Protein AF-A0A9Q9B0G6-F1 (afdb_monomer_lite)

Radius of gyration: 19.11 Å; chains: 1; bounding box: 53×21×65 Å

Organism: NCBI:txid215465

Secondary structure (DSSP, 8-state):
----------------PPPB--SGGG--GGGGS-HHHHHHHHHHHHT--TTTTTSBGGG-HHHHHHHHHHS-HHHHHHHHHHHHTTSTTHHHHHHHHHHHHHT-

pLDDT: mean 82.01, std 17.64, range [36.94, 96.75]

Sequence (104 aa):
MRFAAAAFCVLLSATIGAAREVNEDDLPGDCRYDSECQNVVRKAKSCGDARSTGGDVFSDYYWIECTCGQTGQRELDDCVSCTQSYQNGGDILQLQRSCAQRKR

Structure (mmCIF, N/CA/C/O backbone):
data_AF-A0A9Q9B0G6-F1
#
_entry.id   AF-A0A9Q9B0G6-F1
#
loop_
_atom_site.group_PDB
_atom_site.id
_atom_site.type_symbol
_atom_site.label_atom_id
_atom_site.label_alt_id
_atom_site.label_comp_id
_atom_site.label_asym_id
_atom_site.label_entity_id
_atom_site.label_seq_id
_atom_site.pdbx_PDB_ins_code
_atom_site.Cartn_x
_atom_site.Cartn_y
_atom_site.Cartn_z
_atom_site.occupancy
_atom_site.B_iso_or_equiv
_atom_site.auth_seq_id
_atom_site.auth_comp_id
_atom_site.auth_asym_id
_atom_site.auth_atom_id
_atom_site.pdbx_PDB_model_num
ATOM 1 N N . MET A 1 1 ? 38.246 6.821 50.725 1.00 38.44 1 MET A N 1
ATOM 2 C CA . MET A 1 1 ? 37.741 5.739 49.854 1.00 38.44 1 MET A CA 1
ATOM 3 C C . MET A 1 1 ? 36.901 6.387 48.762 1.00 38.44 1 MET A C 1
ATOM 5 O O . MET A 1 1 ? 35.941 7.065 49.098 1.00 38.44 1 MET A O 1
ATOM 9 N N . ARG A 1 2 ? 37.323 6.319 47.493 1.00 36.94 2 ARG A N 1
ATOM 10 C CA . ARG A 1 2 ? 36.582 6.878 46.349 1.00 36.94 2 ARG A CA 1
ATOM 11 C C . ARG A 1 2 ? 35.858 5.721 45.664 1.00 36.94 2 ARG A C 1
ATOM 13 O O . ARG A 1 2 ? 36.523 4.820 45.166 1.00 36.94 2 ARG A O 1
ATOM 20 N N . PHE A 1 3 ? 34.530 5.727 45.688 1.00 46.28 3 PHE A N 1
ATOM 21 C CA . PHE A 1 3 ? 33.719 4.742 44.977 1.00 46.28 3 PHE A CA 1
ATOM 22 C C . PHE A 1 3 ? 33.565 5.197 43.526 1.00 46.28 3 PHE A C 1
ATOM 24 O O . PHE A 1 3 ? 32.936 6.216 43.251 1.00 46.28 3 PHE A O 1
ATOM 31 N N . ALA A 1 4 ? 34.192 4.464 42.610 1.00 51.44 4 ALA A N 1
ATOM 32 C CA . ALA A 1 4 ? 33.965 4.609 41.182 1.00 51.44 4 ALA A CA 1
ATOM 33 C C . ALA A 1 4 ? 32.632 3.930 40.842 1.00 51.44 4 ALA A C 1
ATOM 35 O O . ALA A 1 4 ? 32.533 2.705 40.845 1.00 51.44 4 ALA A O 1
ATOM 36 N N . ALA A 1 5 ? 31.595 4.728 40.594 1.00 51.44 5 ALA A N 1
ATOM 37 C CA . ALA A 1 5 ? 30.345 4.240 40.031 1.00 51.44 5 ALA A CA 1
ATOM 38 C C . ALA A 1 5 ? 30.544 4.046 38.520 1.00 51.44 5 ALA A C 1
ATOM 40 O O . ALA A 1 5 ? 30.656 5.016 37.771 1.00 51.44 5 ALA A O 1
ATOM 41 N N . ALA A 1 6 ? 30.639 2.793 38.078 1.00 53.41 6 ALA A N 1
ATOM 42 C CA . ALA A 1 6 ? 30.623 2.455 36.662 1.00 53.41 6 ALA A CA 1
ATOM 43 C C . ALA A 1 6 ? 29.188 2.610 36.137 1.00 53.41 6 ALA A C 1
ATOM 45 O O . ALA A 1 6 ? 28.289 1.862 36.521 1.00 53.41 6 ALA A O 1
ATOM 46 N N . ALA A 1 7 ? 28.972 3.608 35.281 1.00 51.59 7 ALA A N 1
ATOM 47 C CA . ALA A 1 7 ? 27.722 3.789 34.561 1.00 51.59 7 ALA A CA 1
ATOM 48 C C . ALA A 1 7 ? 27.583 2.681 33.506 1.00 51.59 7 ALA A C 1
ATOM 50 O O . ALA A 1 7 ? 28.315 2.648 32.517 1.00 51.59 7 ALA A O 1
ATOM 51 N N . PHE A 1 8 ? 26.645 1.762 33.730 1.00 45.09 8 PHE A N 1
ATOM 52 C CA . PHE A 1 8 ? 26.178 0.823 32.716 1.00 45.09 8 PHE A CA 1
ATOM 53 C C . PHE A 1 8 ? 25.368 1.602 31.670 1.00 45.09 8 PHE A C 1
ATOM 55 O O . PHE A 1 8 ? 24.165 1.806 31.820 1.00 45.09 8 PHE A O 1
ATOM 62 N N . CYS A 1 9 ? 26.028 2.060 30.606 1.00 45.25 9 CYS A N 1
ATOM 63 C CA . CYS A 1 9 ? 25.341 2.493 29.393 1.00 45.25 9 CYS A CA 1
ATOM 64 C C . CYS A 1 9 ? 24.767 1.253 28.703 1.00 45.25 9 CYS A C 1
ATOM 66 O O . CYS A 1 9 ? 25.455 0.576 27.939 1.00 45.25 9 CYS A O 1
ATOM 68 N N . VAL A 1 10 ? 23.505 0.942 28.998 1.00 53.72 10 VAL A N 1
ATOM 69 C CA . VAL A 1 10 ? 22.701 0.009 28.208 1.00 53.72 10 VAL A CA 1
ATOM 70 C C . VAL A 1 10 ? 22.505 0.654 26.839 1.00 53.72 10 VAL A C 1
ATOM 72 O O . VAL A 1 10 ? 21.652 1.520 26.658 1.00 53.72 10 VAL A O 1
ATOM 75 N N . LEU A 1 11 ? 23.351 0.276 25.882 1.00 47.34 11 LEU A N 1
ATOM 76 C CA . LEU A 1 11 ? 23.140 0.557 24.470 1.00 47.34 11 LEU A CA 1
ATOM 77 C C . LEU A 1 11 ? 21.884 -0.214 24.054 1.00 47.34 11 LEU A C 1
ATOM 79 O O . LEU A 1 11 ? 21.947 -1.407 23.765 1.00 47.34 11 LEU A O 1
ATOM 83 N N . LEU A 1 12 ? 20.728 0.456 24.083 1.00 48.97 12 LEU A N 1
ATOM 84 C CA . LEU A 1 12 ? 19.553 -0.015 23.364 1.00 48.97 12 LEU A CA 1
ATOM 85 C C . LEU A 1 12 ? 19.926 -0.034 21.883 1.00 48.97 12 LEU A C 1
ATOM 87 O O . LEU A 1 12 ? 19.917 0.994 21.208 1.00 48.97 12 LEU A O 1
ATOM 91 N N . SER A 1 13 ? 20.272 -1.218 21.389 1.00 44.81 13 SER A N 1
ATOM 92 C CA . SER A 1 13 ? 20.259 -1.527 19.969 1.00 44.81 13 SER A CA 1
ATOM 93 C C . SER A 1 13 ? 18.823 -1.355 19.486 1.00 44.81 13 SER A C 1
ATOM 95 O O . SER A 1 13 ? 18.021 -2.283 19.554 1.00 44.81 13 SER A O 1
ATOM 97 N N . ALA A 1 14 ? 18.479 -0.146 19.045 1.00 47.44 14 ALA A N 1
ATOM 98 C CA . ALA A 1 14 ? 17.301 0.071 18.231 1.00 47.44 14 ALA A CA 1
ATOM 99 C C . ALA A 1 14 ? 17.520 -0.736 16.951 1.00 47.44 14 ALA A C 1
ATOM 101 O O . ALA A 1 14 ? 18.226 -0.313 16.037 1.00 47.44 14 ALA A O 1
ATOM 102 N N . THR A 1 15 ? 16.963 -1.943 16.906 1.00 43.47 15 THR A N 1
ATOM 103 C CA . THR A 1 15 ? 16.658 -2.602 15.645 1.00 43.47 15 THR A CA 1
ATOM 104 C C . THR A 1 15 ? 15.647 -1.694 14.966 1.00 43.47 15 THR A C 1
ATOM 106 O O . THR A 1 15 ? 14.453 -1.771 15.246 1.00 43.47 15 THR A O 1
ATOM 109 N N . ILE A 1 16 ? 16.142 -0.750 14.167 1.00 42.94 16 ILE A N 1
ATOM 110 C CA . ILE A 1 16 ? 15.326 0.064 13.275 1.00 42.94 16 ILE A CA 1
ATOM 111 C C . ILE A 1 16 ? 14.737 -0.944 12.291 1.00 42.94 16 ILE A C 1
ATOM 113 O O . ILE A 1 16 ? 15.375 -1.311 11.306 1.00 42.94 16 ILE A O 1
ATOM 117 N N . GLY A 1 17 ? 13.568 -1.493 12.627 1.00 50.38 17 GLY A N 1
ATOM 118 C CA . GLY A 1 17 ? 12.743 -2.184 11.652 1.00 50.38 17 GLY A CA 1
ATOM 119 C C . GLY A 1 17 ? 12.542 -1.214 10.497 1.00 50.38 17 GLY A C 1
ATOM 120 O O . GLY A 1 17 ? 12.319 -0.024 10.735 1.00 50.38 17 GLY A O 1
ATOM 121 N N . ALA A 1 18 ? 12.720 -1.688 9.265 1.00 59.09 18 ALA A N 1
ATOM 122 C CA . ALA A 1 18 ? 12.419 -0.870 8.102 1.00 59.09 18 ALA A CA 1
ATOM 123 C C . ALA A 1 18 ? 10.996 -0.330 8.270 1.00 59.09 18 ALA A C 1
ATOM 125 O O . ALA A 1 18 ? 10.080 -1.105 8.557 1.00 59.09 18 ALA A O 1
ATOM 126 N N . ALA A 1 19 ? 10.853 0.991 8.177 1.00 68.31 19 ALA A N 1
ATOM 127 C CA . ALA A 1 19 ? 9.557 1.627 8.289 1.00 68.31 19 ALA A CA 1
ATOM 128 C C . ALA A 1 19 ? 8.636 1.036 7.213 1.00 68.31 19 ALA A C 1
ATOM 130 O O . ALA A 1 19 ? 9.024 1.000 6.047 1.00 68.31 19 ALA A O 1
ATOM 131 N N . ARG A 1 20 ? 7.470 0.524 7.610 1.00 83.31 20 ARG A N 1
ATOM 132 C CA . ARG A 1 20 ? 6.493 -0.062 6.690 1.00 83.31 20 ARG A CA 1
ATOM 133 C C . ARG A 1 20 ? 5.408 0.947 6.394 1.00 83.31 20 ARG A C 1
ATOM 135 O O . ARG A 1 20 ?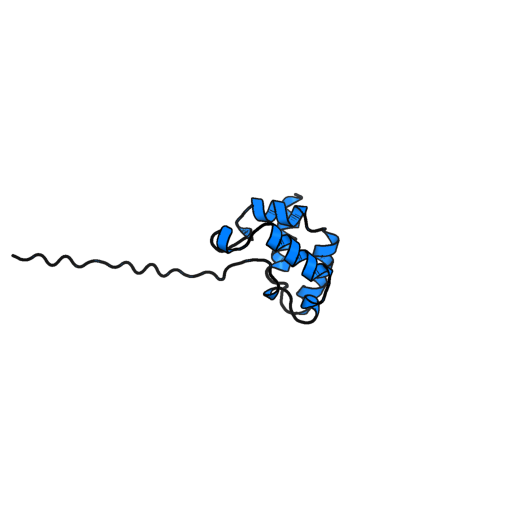 4.697 1.384 7.302 1.00 83.31 20 ARG A O 1
ATOM 142 N N . GLU A 1 21 ? 5.307 1.322 5.134 1.00 89.44 21 GLU A N 1
ATOM 143 C CA . GLU A 1 21 ? 4.351 2.288 4.614 1.00 89.44 21 GLU A CA 1
ATOM 144 C C . GLU A 1 21 ? 4.082 2.000 3.147 1.00 89.44 21 GLU A C 1
ATOM 146 O O . GLU A 1 21 ? 4.937 1.470 2.460 1.00 89.44 21 GLU A O 1
ATOM 151 N N . VAL A 1 22 ? 2.900 2.392 2.672 1.00 91.94 22 VAL A N 1
ATOM 152 C CA . VAL A 1 22 ? 2.573 2.326 1.247 1.00 91.94 22 VAL A CA 1
ATOM 153 C C . VAL A 1 22 ? 2.981 3.640 0.581 1.00 91.94 22 VAL A C 1
ATOM 155 O O . VAL A 1 22 ? 2.335 4.673 0.788 1.00 91.94 22 VAL A O 1
ATOM 158 N N . ASN A 1 23 ? 4.042 3.611 -0.221 1.00 91.25 23 ASN A N 1
ATOM 159 C CA . ASN A 1 23 ? 4.585 4.759 -0.945 1.00 91.25 23 ASN A CA 1
ATOM 160 C C . ASN A 1 23 ? 5.009 4.386 -2.389 1.00 91.25 23 ASN A C 1
ATOM 162 O O . ASN A 1 23 ? 4.719 3.302 -2.887 1.00 91.25 23 ASN A O 1
ATOM 166 N N . GLU A 1 24 ? 5.635 5.310 -3.124 1.00 89.69 24 GLU A N 1
ATOM 167 C CA . GLU A 1 24 ? 6.028 5.078 -4.522 1.00 89.69 24 GLU A CA 1
ATOM 168 C C . GLU A 1 24 ? 7.179 4.069 -4.673 1.00 89.69 24 GLU A C 1
ATOM 170 O O . GLU A 1 24 ? 7.387 3.546 -5.772 1.00 89.69 24 GLU A O 1
ATOM 175 N N . ASP A 1 25 ? 7.924 3.774 -3.604 1.00 88.00 25 ASP A N 1
ATOM 176 C CA . ASP A 1 25 ? 8.961 2.742 -3.621 1.00 88.00 25 ASP A CA 1
ATOM 177 C C . ASP A 1 25 ? 8.362 1.332 -3.681 1.00 88.00 25 ASP A C 1
ATOM 179 O O . ASP A 1 25 ? 9.002 0.431 -4.227 1.00 88.00 25 ASP A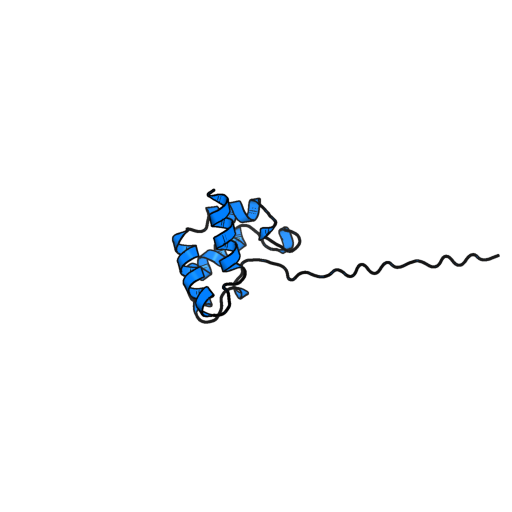 O 1
ATOM 183 N N . ASP A 1 26 ? 7.101 1.164 -3.266 1.00 87.81 26 ASP A N 1
ATOM 184 C CA . ASP A 1 26 ? 6.344 -0.085 -3.419 1.00 87.81 26 ASP A CA 1
ATOM 185 C C . ASP A 1 26 ? 5.831 -0.331 -4.839 1.00 87.81 26 ASP A C 1
ATOM 187 O O . ASP A 1 26 ? 5.244 -1.380 -5.119 1.00 87.81 26 ASP A O 1
ATOM 191 N N . LEU A 1 27 ? 6.023 0.631 -5.744 1.00 91.38 27 LEU A N 1
ATOM 192 C CA . LEU A 1 27 ? 5.633 0.518 -7.141 1.00 91.38 27 LEU A CA 1
ATOM 193 C C . LEU A 1 27 ? 6.868 0.128 -7.972 1.00 91.38 27 LEU A C 1
ATOM 195 O O . LEU A 1 2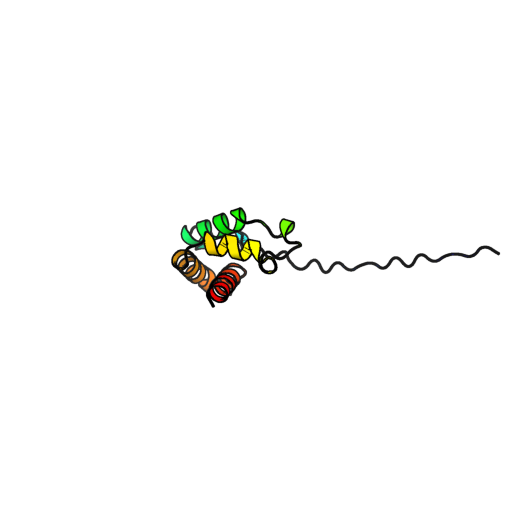7 ? 7.738 0.965 -8.225 1.00 91.38 27 LEU A O 1
ATOM 199 N N . PRO A 1 28 ? 7.002 -1.137 -8.403 1.00 89.56 28 PRO A N 1
ATOM 200 C CA . PRO A 1 28 ? 8.112 -1.574 -9.238 1.00 89.56 28 PRO A CA 1
ATOM 201 C C . PRO A 1 28 ? 7.861 -1.275 -10.721 1.00 89.56 28 PRO A C 1
ATOM 203 O O . PRO A 1 28 ? 6.726 -1.316 -11.192 1.00 89.56 28 PRO A O 1
ATOM 206 N N . GLY A 1 29 ? 8.941 -1.043 -11.473 1.00 88.62 29 GLY A N 1
ATOM 207 C CA . GLY A 1 29 ? 8.907 -0.965 -12.937 1.00 88.62 29 GLY A CA 1
ATOM 208 C C . GLY A 1 29 ? 7.828 -0.021 -13.474 1.00 88.62 29 GLY A C 1
ATOM 209 O O . GLY A 1 29 ? 7.708 1.122 -13.026 1.00 88.62 29 GLY A O 1
ATOM 210 N N . ASP A 1 30 ? 7.029 -0.527 -14.412 1.00 90.38 30 ASP A N 1
ATOM 211 C CA . ASP A 1 30 ? 5.980 0.250 -15.077 1.00 90.38 30 ASP A CA 1
ATOM 212 C C . ASP A 1 30 ? 4.797 0.580 -14.152 1.00 90.38 30 ASP A C 1
ATOM 214 O O . ASP A 1 30 ? 4.067 1.536 -14.412 1.00 90.38 30 ASP A O 1
ATOM 218 N N . CYS A 1 31 ? 4.652 -0.110 -13.013 1.00 91.06 31 CYS A N 1
ATOM 219 C CA . CYS A 1 31 ? 3.599 0.179 -12.035 1.00 91.06 31 CYS A CA 1
ATOM 220 C C . CYS A 1 31 ? 3.737 1.570 -11.407 1.00 91.06 31 CYS A C 1
ATOM 222 O O . CYS A 1 31 ? 2.759 2.111 -10.899 1.00 91.06 31 CYS A O 1
ATOM 224 N N . ARG A 1 32 ? 4.923 2.196 -11.480 1.00 91.88 32 ARG A N 1
ATOM 225 C CA . ARG A 1 32 ? 5.121 3.602 -11.077 1.00 91.88 32 ARG A CA 1
ATOM 226 C C . ARG A 1 32 ? 4.316 4.582 -11.922 1.00 91.88 32 ARG A C 1
ATOM 228 O O . ARG A 1 32 ? 4.064 5.695 -11.466 1.00 91.88 32 ARG A O 1
ATOM 235 N N . TYR A 1 33 ? 3.947 4.193 -13.140 1.00 92.25 33 TYR A N 1
ATOM 236 C CA . TYR A 1 33 ? 3.185 5.009 -14.085 1.00 92.25 33 TYR A CA 1
ATOM 237 C C . TYR A 1 33 ? 1.728 4.559 -14.214 1.00 92.25 33 TYR A C 1
ATOM 239 O O . TYR A 1 33 ? 0.947 5.223 -14.895 1.00 92.25 33 TYR A O 1
ATOM 247 N N . ASP A 1 34 ? 1.357 3.460 -13.558 1.00 94.06 34 ASP A N 1
ATOM 248 C CA . ASP A 1 34 ? -0.014 2.979 -13.528 1.00 94.06 34 ASP A CA 1
ATOM 249 C C . ASP A 1 34 ? -0.877 3.891 -12.645 1.00 94.06 34 ASP A C 1
ATOM 251 O O . ASP A 1 34 ? -0.544 4.179 -11.489 1.00 94.06 34 ASP A O 1
ATOM 255 N N . SER A 1 35 ? -1.987 4.380 -13.202 1.00 94.88 35 SER A N 1
ATOM 256 C CA . SER A 1 35 ? -2.838 5.353 -12.520 1.00 94.88 35 SER A CA 1
ATOM 257 C C . SER A 1 35 ? -3.502 4.783 -11.273 1.00 94.88 35 SER A C 1
ATOM 259 O O . SER A 1 35 ? -3.664 5.515 -10.297 1.00 94.88 35 SER A O 1
ATOM 261 N N . GLU A 1 36 ? -3.867 3.500 -11.275 1.00 95.25 36 GLU A N 1
ATOM 262 C CA . GLU A 1 36 ? -4.481 2.860 -10.113 1.00 95.25 36 GLU A CA 1
ATOM 263 C C . GLU A 1 36 ? -3.449 2.722 -8.998 1.00 95.25 36 GLU A C 1
ATOM 265 O O . GLU A 1 36 ? -3.711 3.115 -7.862 1.00 95.25 36 GLU A O 1
ATOM 270 N N . CYS A 1 37 ? -2.223 2.304 -9.322 1.00 95.00 37 CYS A N 1
ATOM 271 C CA . CYS A 1 37 ? -1.150 2.247 -8.333 1.00 95.00 37 CYS A CA 1
ATOM 272 C C . CYS A 1 37 ? -0.771 3.608 -7.746 1.00 95.00 37 CYS A C 1
ATOM 274 O O . CYS A 1 37 ? -0.631 3.741 -6.525 1.00 95.00 37 CYS A O 1
ATOM 276 N N . GLN A 1 38 ? -0.660 4.645 -8.578 1.00 96.12 38 GLN A N 1
ATOM 277 C CA . GLN A 1 38 ? -0.423 6.002 -8.084 1.00 96.12 38 GLN A CA 1
ATOM 278 C C . GLN A 1 38 ? -1.564 6.488 -7.184 1.00 96.12 38 GLN A C 1
ATOM 280 O O . GLN A 1 38 ? -1.322 7.167 -6.181 1.00 96.12 38 GLN A O 1
ATOM 285 N N . ASN A 1 39 ? -2.811 6.145 -7.514 1.00 96.75 39 ASN A N 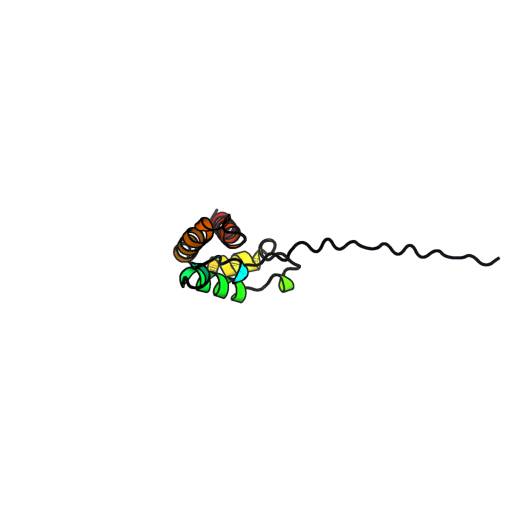1
ATOM 286 C CA . ASN A 1 39 ? -3.958 6.521 -6.700 1.00 96.75 39 ASN A CA 1
ATOM 287 C C . ASN A 1 39 ? -3.974 5.779 -5.354 1.00 96.75 39 ASN A C 1
ATOM 289 O O . ASN A 1 39 ? -4.206 6.436 -4.335 1.00 96.75 39 ASN A O 1
ATOM 293 N N . VAL A 1 40 ? -3.668 4.473 -5.324 1.00 96.50 40 VAL A N 1
ATOM 294 C CA . VAL A 1 40 ? -3.520 3.679 -4.087 1.00 96.50 40 VAL A CA 1
ATOM 295 C C . VAL A 1 40 ? -2.500 4.335 -3.160 1.00 96.50 40 VAL A C 1
ATOM 297 O O . VAL A 1 40 ? -2.820 4.621 -2.005 1.00 96.50 40 VAL A O 1
ATOM 300 N N . VAL A 1 41 ? -1.307 4.647 -3.675 1.00 95.38 41 VAL A N 1
ATOM 301 C CA . VAL A 1 41 ? -0.245 5.307 -2.904 1.00 95.38 41 VAL A CA 1
ATOM 302 C C . VAL A 1 41 ? -0.686 6.682 -2.404 1.00 95.38 41 VAL A C 1
ATOM 304 O O . VAL A 1 41 ? -0.545 6.990 -1.222 1.00 95.38 41 VAL A O 1
ATOM 307 N N . ARG A 1 42 ? -1.276 7.514 -3.271 1.00 96.12 42 ARG A N 1
ATOM 308 C CA . ARG A 1 42 ? -1.738 8.858 -2.892 1.00 96.12 42 ARG A CA 1
ATOM 309 C C . ARG A 1 42 ? -2.786 8.813 -1.777 1.00 96.12 42 ARG A C 1
ATOM 311 O O . ARG A 1 42 ? -2.733 9.628 -0.857 1.00 96.12 42 ARG A O 1
ATOM 318 N N . LYS A 1 43 ? -3.736 7.879 -1.854 1.00 96.38 43 LYS A N 1
ATOM 319 C CA . LYS A 1 43 ? -4.788 7.697 -0.843 1.00 96.38 43 LYS A CA 1
ATOM 320 C C . LYS A 1 43 ? -4.212 7.188 0.472 1.00 96.38 43 LYS A C 1
ATOM 322 O O . LYS A 1 43 ? -4.522 7.762 1.512 1.00 96.38 43 LYS A O 1
ATOM 327 N N . ALA A 1 44 ? -3.325 6.198 0.419 1.00 94.25 44 ALA A N 1
ATOM 328 C CA . ALA A 1 44 ? -2.625 5.680 1.589 1.00 94.25 44 ALA A CA 1
ATOM 329 C C . ALA A 1 44 ? -1.839 6.786 2.318 1.00 94.25 44 ALA A C 1
ATOM 331 O O . ALA A 1 44 ? -2.035 7.001 3.512 1.00 94.25 44 ALA A O 1
ATOM 332 N N . LYS A 1 45 ? -1.061 7.589 1.581 1.00 92.62 45 LYS A N 1
ATOM 333 C CA . LYS A 1 45 ? -0.340 8.749 2.131 1.00 92.62 45 LYS A CA 1
ATOM 334 C C . LYS A 1 45 ? -1.250 9.809 2.747 1.00 92.62 45 LYS A C 1
ATOM 336 O O . LYS A 1 45 ? -0.864 10.460 3.711 1.00 92.62 45 LYS A O 1
ATOM 341 N N . SER A 1 46 ? -2.458 9.998 2.210 1.00 93.81 46 SER A N 1
ATOM 342 C CA . SER A 1 46 ? -3.419 10.961 2.769 1.00 93.81 46 SER A CA 1
ATOM 343 C C . SER A 1 46 ? -3.945 10.559 4.154 1.00 93.81 46 SER A C 1
ATOM 345 O O . SER A 1 46 ? -4.424 11.416 4.893 1.00 93.81 46 SER A O 1
ATOM 347 N N . CYS A 1 47 ? -3.841 9.274 4.506 1.00 92.94 47 CYS A N 1
ATOM 348 C CA . CYS A 1 47 ? -4.265 8.728 5.792 1.00 92.94 47 CYS A CA 1
ATOM 349 C C . CYS A 1 47 ? -3.169 8.760 6.865 1.00 92.94 47 CYS A C 1
ATOM 351 O O . CYS A 1 47 ? -3.470 8.543 8.036 1.00 92.94 47 CYS A O 1
ATOM 353 N N . GLY A 1 48 ? -1.919 9.025 6.481 1.00 90.25 48 GLY A N 1
ATOM 354 C CA . GLY A 1 48 ? -0.765 9.055 7.374 1.00 90.25 48 GLY A CA 1
ATOM 355 C C . GLY A 1 48 ? 0.440 8.316 6.796 1.00 90.25 48 GLY A C 1
ATOM 356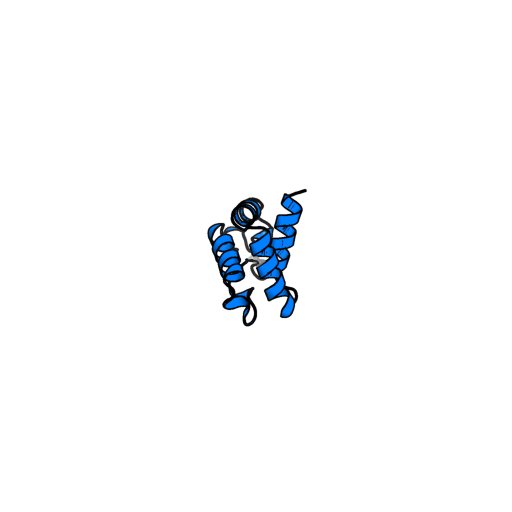 O O . GLY A 1 48 ? 0.367 7.713 5.724 1.00 90.25 48 GLY A O 1
ATOM 357 N N . ASP A 1 49 ? 1.547 8.368 7.529 1.00 86.06 49 ASP A N 1
ATOM 358 C CA . ASP A 1 49 ? 2.835 7.779 7.158 1.00 86.06 49 ASP A CA 1
ATOM 359 C C . ASP A 1 49 ? 3.429 6.953 8.310 1.00 86.06 49 ASP A C 1
ATOM 361 O O . ASP A 1 49 ? 2.967 7.030 9.455 1.00 86.06 49 ASP A O 1
ATOM 365 N N . ALA A 1 50 ? 4.484 6.179 8.039 1.00 83.62 50 ALA A N 1
ATOM 366 C CA . ALA A 1 50 ? 5.099 5.348 9.075 1.00 83.62 50 ALA A CA 1
ATOM 367 C C . ALA A 1 50 ? 5.711 6.166 10.226 1.00 83.62 50 ALA A C 1
ATOM 369 O O . ALA A 1 50 ? 5.885 5.649 11.330 1.00 83.62 50 ALA A O 1
ATOM 370 N N . ARG A 1 51 ? 6.036 7.451 10.016 1.00 80.44 51 ARG A N 1
ATOM 371 C CA . ARG A 1 51 ? 6.567 8.312 11.087 1.00 80.44 51 ARG A CA 1
ATOM 372 C C . ARG A 1 51 ? 5.501 8.593 12.137 1.00 80.44 51 ARG A C 1
ATOM 374 O O . ARG A 1 51 ? 5.817 8.618 13.324 1.00 80.44 51 ARG A O 1
ATOM 381 N N . SER A 1 52 ? 4.257 8.776 11.704 1.00 76.44 52 SER A N 1
ATOM 382 C CA . SER A 1 52 ? 3.116 9.002 12.590 1.00 76.44 52 SER A CA 1
ATOM 383 C C . SER A 1 52 ? 2.687 7.755 13.378 1.00 76.44 52 SER A C 1
ATOM 385 O O . SER A 1 52 ? 2.164 7.895 14.481 1.00 76.44 52 SER A O 1
ATOM 387 N N . THR A 1 53 ? 2.977 6.549 12.874 1.00 71.69 53 THR A N 1
ATOM 388 C CA . THR A 1 53 ? 2.539 5.265 13.461 1.00 71.69 53 THR A CA 1
ATOM 389 C C . THR A 1 53 ? 3.636 4.505 14.215 1.00 71.69 53 THR A C 1
ATOM 391 O O . THR A 1 53 ? 3.443 3.362 14.622 1.00 71.69 53 THR A O 1
ATOM 394 N N . GLY A 1 54 ? 4.807 5.114 14.427 1.00 78.12 54 GLY A N 1
ATOM 395 C CA . GLY A 1 54 ? 5.916 4.467 15.139 1.00 78.12 54 GLY A CA 1
ATOM 396 C C . GLY A 1 54 ? 6.692 3.439 14.306 1.00 78.12 54 GLY A C 1
ATOM 397 O O . GLY A 1 54 ? 7.407 2.615 14.872 1.00 78.12 54 GLY A O 1
ATOM 398 N N . GLY A 1 55 ? 6.590 3.509 12.977 1.00 82.94 55 GLY A N 1
ATOM 399 C CA . GLY A 1 55 ? 7.392 2.732 12.033 1.00 82.94 55 GLY A CA 1
ATOM 400 C C . GLY A 1 55 ? 6.629 1.664 11.250 1.00 82.94 55 GLY A C 1
ATOM 401 O O . GLY A 1 55 ? 7.226 1.052 10.376 1.00 82.94 55 GLY A O 1
ATOM 402 N N . ASP A 1 56 ? 5.343 1.427 11.504 1.00 89.75 56 ASP A N 1
ATOM 403 C CA . ASP A 1 56 ? 4.547 0.473 10.717 1.00 89.75 56 ASP A CA 1
ATOM 404 C C . ASP A 1 56 ? 3.091 0.928 10.625 1.00 89.75 56 ASP A C 1
ATOM 406 O O . ASP A 1 56 ? 2.323 0.809 11.584 1.00 89.75 56 ASP A O 1
ATOM 410 N N . VAL A 1 57 ? 2.687 1.444 9.463 1.00 91.94 57 VAL A N 1
ATOM 411 C CA . VAL A 1 57 ? 1.303 1.886 9.228 1.00 91.94 57 VAL A CA 1
ATOM 412 C C . VAL A 1 57 ? 0.283 0.750 9.327 1.00 91.94 57 VAL A C 1
ATOM 414 O O . VAL A 1 57 ? -0.878 0.996 9.640 1.00 91.94 57 VAL A O 1
ATOM 417 N N . PHE A 1 58 ? 0.692 -0.505 9.125 1.00 92.94 58 PHE A N 1
ATOM 418 C CA . PHE A 1 58 ? -0.202 -1.661 9.224 1.00 92.94 58 PHE A CA 1
ATOM 419 C C . PHE A 1 58 ? -0.469 -2.097 10.667 1.00 92.94 58 PHE A C 1
ATOM 421 O O . PHE A 1 58 ? -1.334 -2.942 10.897 1.00 92.94 58 PHE A O 1
ATOM 428 N N . SER A 1 59 ? 0.255 -1.539 11.637 1.00 90.31 59 SER A N 1
ATOM 429 C CA . SER A 1 59 ? -0.057 -1.709 13.058 1.00 90.31 59 SER A CA 1
ATOM 430 C C . SER A 1 59 ? -1.133 -0.729 13.549 1.00 90.31 59 SER A C 1
ATOM 432 O O . SER A 1 59 ? -1.729 -0.952 14.604 1.00 90.31 59 SER A O 1
ATOM 434 N N . ASP A 1 60 ? -1.424 0.322 12.773 1.00 91.75 60 ASP A N 1
ATOM 435 C CA . ASP A 1 60 ? -2.424 1.333 13.101 1.00 91.75 60 ASP A CA 1
ATOM 436 C C . ASP A 1 60 ? -3.783 1.000 12.468 1.00 91.75 60 ASP A C 1
ATOM 438 O O . ASP A 1 60 ? -3.990 1.062 11.252 1.00 91.75 60 ASP A O 1
ATOM 442 N N . TYR A 1 61 ? -4.748 0.679 13.331 1.00 91.12 61 TYR A N 1
ATOM 443 C CA . TYR A 1 61 ? -6.127 0.420 12.934 1.00 91.12 61 TYR A CA 1
ATOM 444 C C . TYR A 1 61 ? -6.759 1.603 12.181 1.00 91.12 61 TYR A C 1
ATOM 446 O O . TYR A 1 61 ? -7.437 1.384 11.177 1.00 91.12 61 TYR A O 1
ATOM 454 N N . TYR A 1 62 ? -6.530 2.845 12.619 1.00 92.50 62 TYR A N 1
ATOM 455 C CA . TYR A 1 62 ? -7.134 4.027 12.000 1.00 92.50 62 TYR A CA 1
ATOM 456 C C . TYR A 1 62 ? -6.565 4.285 10.608 1.00 92.50 62 TYR A C 1
ATOM 458 O O . TYR A 1 62 ? -7.307 4.656 9.696 1.00 92.50 62 TYR A O 1
ATOM 466 N N . TRP A 1 63 ? -5.270 4.031 10.418 1.00 94.31 63 TRP A N 1
ATOM 467 C CA . TRP A 1 63 ? -4.644 4.130 9.105 1.00 94.31 63 TRP A CA 1
ATOM 468 C C . TRP A 1 63 ? -5.217 3.095 8.129 1.00 94.31 63 TRP A C 1
ATOM 470 O O . TRP A 1 63 ? -5.572 3.442 6.998 1.00 94.31 63 TRP A O 1
ATOM 480 N N . ILE A 1 64 ? -5.384 1.840 8.568 1.00 93.81 64 ILE A N 1
ATOM 481 C CA . ILE A 1 64 ? -6.028 0.787 7.763 1.00 93.81 64 ILE A CA 1
ATOM 482 C C . ILE A 1 64 ? -7.475 1.178 7.448 1.00 93.81 64 ILE A C 1
ATOM 484 O O . ILE A 1 64 ? -7.926 1.050 6.308 1.00 93.81 64 ILE A O 1
ATOM 488 N N . GLU A 1 65 ? -8.214 1.670 8.442 1.00 94.75 65 GLU A N 1
ATOM 489 C CA . GLU A 1 65 ? -9.607 2.067 8.276 1.00 94.75 65 GLU A CA 1
ATOM 490 C C . GLU A 1 65 ? -9.762 3.193 7.245 1.00 94.75 65 GLU A C 1
ATOM 492 O O . GLU A 1 65 ? -10.593 3.097 6.332 1.00 94.75 65 GLU A O 1
ATOM 497 N N . CYS A 1 66 ? -8.933 4.227 7.361 1.00 95.00 66 CYS A N 1
ATOM 498 C CA . CYS A 1 66 ? -8.901 5.347 6.437 1.00 95.00 66 CYS A CA 1
ATOM 499 C C . CYS A 1 66 ? -8.520 4.883 5.025 1.00 95.00 66 CYS A C 1
ATOM 501 O O . CYS A 1 66 ? -9.265 5.128 4.073 1.00 95.00 66 CYS A O 1
ATOM 503 N N . THR A 1 67 ? -7.416 4.145 4.885 1.00 95.50 67 THR A N 1
ATOM 504 C CA . THR A 1 67 ? -6.885 3.753 3.573 1.00 95.50 67 THR A CA 1
ATOM 505 C C . THR A 1 67 ? -7.852 2.831 2.839 1.00 95.50 67 THR A C 1
ATOM 507 O O . THR A 1 67 ? -8.212 3.092 1.693 1.00 95.50 67 THR A O 1
ATOM 510 N N . CYS A 1 68 ? -8.372 1.798 3.506 1.00 94.94 68 CYS A N 1
ATOM 511 C CA . CYS A 1 68 ? -9.348 0.882 2.910 1.00 94.94 68 CYS A CA 1
ATOM 512 C C . CYS A 1 68 ? -10.718 1.534 2.655 1.00 94.94 68 CYS A C 1
ATOM 514 O O . CYS A 1 68 ? -11.520 0.985 1.903 1.00 94.94 68 CYS A O 1
ATOM 516 N N . GLY A 1 69 ? -11.017 2.664 3.306 1.00 95.31 69 GLY A N 1
ATOM 517 C CA . GLY A 1 69 ? -12.217 3.460 3.041 1.00 95.31 69 GLY A CA 1
ATOM 518 C C . GLY A 1 69 ? -12.083 4.360 1.809 1.00 95.31 69 GLY A C 1
ATOM 519 O O . GLY A 1 69 ? -13.073 4.607 1.125 1.00 95.31 69 GLY A O 1
ATOM 520 N N . GLN A 1 70 ? -10.870 4.833 1.511 1.00 95.50 70 GLN A N 1
ATOM 521 C CA . GLN A 1 70 ? -10.592 5.702 0.362 1.00 95.50 70 GLN A CA 1
ATOM 522 C C . GLN A 1 70 ? -10.234 4.929 -0.914 1.00 95.50 70 GLN A C 1
ATOM 524 O O . GLN A 1 70 ? -10.504 5.393 -2.029 1.00 95.50 70 GLN A O 1
ATOM 529 N N . THR A 1 71 ? -9.606 3.765 -0.767 1.00 93.75 71 THR A N 1
ATOM 530 C CA . THR A 1 71 ? -9.144 2.940 -1.884 1.00 93.75 71 THR A CA 1
ATOM 531 C C . THR A 1 71 ? -10.235 1.965 -2.307 1.00 93.75 71 THR A C 1
ATOM 533 O O . THR A 1 71 ? -10.710 1.150 -1.514 1.00 93.75 71 THR A O 1
ATOM 536 N N . GLY A 1 72 ? -10.644 2.037 -3.574 1.00 90.06 72 GLY A N 1
ATOM 537 C CA . GLY A 1 72 ? -11.621 1.105 -4.121 1.00 90.06 72 GLY A CA 1
ATOM 538 C C . GLY A 1 72 ? -11.036 -0.305 -4.198 1.00 90.06 72 GLY A C 1
ATOM 539 O O . GLY A 1 72 ? -9.863 -0.476 -4.511 1.00 90.06 72 GLY A O 1
ATOM 540 N N . GLN A 1 73 ? -11.856 -1.336 -3.961 1.00 91.88 73 GLN A N 1
ATOM 541 C CA . GLN A 1 73 ? -11.380 -2.726 -4.046 1.00 91.88 73 GLN A CA 1
ATOM 542 C C . GLN A 1 73 ? -10.790 -3.038 -5.428 1.00 91.88 73 GLN A C 1
ATOM 544 O O . GLN A 1 73 ? -9.725 -3.631 -5.507 1.00 91.88 73 GLN A O 1
ATOM 549 N N . ARG A 1 74 ? -11.461 -2.598 -6.500 1.00 94.06 74 ARG A N 1
ATOM 550 C CA . ARG A 1 74 ? -11.012 -2.827 -7.878 1.00 94.06 74 ARG A CA 1
ATOM 551 C C . ARG A 1 74 ? -9.679 -2.140 -8.181 1.00 94.06 74 ARG A C 1
ATOM 553 O O . ARG A 1 74 ? -8.783 -2.787 -8.688 1.00 94.06 74 ARG A O 1
ATOM 560 N N . GLU A 1 75 ? -9.550 -0.870 -7.815 1.00 94.75 75 GLU A N 1
ATOM 561 C CA . GLU A 1 75 ? -8.308 -0.089 -7.933 1.00 94.75 75 GLU A CA 1
ATOM 562 C C . GLU A 1 75 ? -7.140 -0.770 -7.198 1.00 94.75 75 GLU A C 1
ATOM 564 O O . GLU A 1 75 ? -6.043 -0.897 -7.738 1.00 94.75 75 GLU A O 1
ATOM 569 N N . LEU A 1 76 ? -7.382 -1.272 -5.980 1.00 95.38 76 LEU A N 1
ATOM 570 C CA . LEU A 1 76 ? -6.370 -2.010 -5.225 1.00 95.38 76 LEU A CA 1
ATOM 571 C C . LEU A 1 76 ? -6.005 -3.339 -5.895 1.00 95.38 76 LEU A C 1
ATOM 573 O O . LEU A 1 76 ? -4.827 -3.675 -5.959 1.00 95.38 76 LEU A O 1
ATOM 577 N N . ASP A 1 77 ? -6.990 -4.084 -6.397 1.00 95.12 77 ASP A N 1
ATOM 578 C CA . ASP A 1 77 ? -6.765 -5.354 -7.092 1.00 95.12 77 ASP A CA 1
ATOM 579 C C . ASP A 1 77 ? -5.991 -5.152 -8.408 1.00 95.12 77 ASP A C 1
ATOM 581 O O . ASP A 1 77 ? -5.064 -5.913 -8.692 1.00 95.12 77 ASP A O 1
ATOM 585 N N . ASP A 1 78 ? -6.311 -4.101 -9.167 1.00 95.38 78 ASP A N 1
ATOM 586 C CA . ASP A 1 78 ? -5.621 -3.731 -10.407 1.00 95.38 78 ASP A CA 1
ATOM 587 C C . ASP A 1 78 ? -4.156 -3.351 -10.110 1.00 95.38 78 ASP A C 1
ATOM 589 O O . ASP A 1 78 ? -3.232 -3.879 -10.741 1.00 95.38 78 ASP A O 1
ATOM 593 N N . CYS A 1 79 ? -3.908 -2.543 -9.070 1.00 94.69 79 CYS A N 1
ATOM 594 C CA . CYS A 1 79 ? -2.537 -2.227 -8.668 1.00 94.69 79 CYS A CA 1
ATOM 595 C C . CYS A 1 79 ? -1.765 -3.460 -8.166 1.00 94.69 79 CYS A C 1
ATOM 597 O O . CYS A 1 79 ? -0.602 -3.671 -8.522 1.00 94.69 79 CYS A O 1
ATOM 599 N N . VAL A 1 80 ? -2.397 -4.316 -7.360 1.00 94.50 80 VAL A N 1
ATOM 600 C CA . VAL A 1 80 ? -1.807 -5.587 -6.920 1.00 94.50 80 VAL A CA 1
ATOM 601 C C . VAL A 1 80 ? -1.433 -6.453 -8.123 1.00 94.50 80 VAL A C 1
ATOM 603 O O . VAL A 1 80 ? -0.339 -7.012 -8.142 1.00 94.50 80 VAL A O 1
ATOM 606 N N . SER A 1 81 ? -2.291 -6.537 -9.143 1.00 93.31 81 SER A N 1
ATOM 607 C CA . SER A 1 81 ? -1.997 -7.284 -10.369 1.00 93.31 81 SER A CA 1
ATOM 608 C C . SER A 1 81 ? -0.754 -6.745 -11.084 1.00 93.31 81 SER A C 1
ATOM 610 O O . SER A 1 81 ? 0.047 -7.531 -11.595 1.00 93.31 81 SER A O 1
ATOM 612 N N . CYS A 1 82 ? -0.556 -5.423 -11.096 1.00 92.31 82 CYS A N 1
ATOM 613 C CA . CYS A 1 82 ? 0.667 -4.832 -11.630 1.00 92.31 82 CYS A CA 1
ATOM 614 C C . CYS A 1 82 ? 1.886 -5.219 -10.776 1.00 92.31 82 CYS A C 1
ATOM 616 O O . CYS A 1 82 ? 2.847 -5.810 -11.273 1.00 92.31 82 CYS A O 1
ATOM 618 N N . THR A 1 83 ? 1.842 -4.942 -9.469 1.00 91.00 83 THR A N 1
ATOM 619 C CA . THR A 1 83 ? 3.007 -5.085 -8.576 1.00 91.00 83 THR A CA 1
ATOM 620 C C . THR A 1 83 ? 3.424 -6.541 -8.337 1.00 91.00 83 THR A C 1
ATOM 622 O O . THR A 1 83 ? 4.618 -6.832 -8.199 1.00 91.00 83 THR A O 1
ATOM 625 N N . GLN A 1 84 ? 2.479 -7.488 -8.359 1.00 86.94 84 GLN A N 1
ATOM 626 C CA . GLN A 1 84 ? 2.759 -8.924 -8.239 1.00 86.94 84 GLN A CA 1
ATOM 627 C C . GLN A 1 84 ? 3.663 -9.458 -9.354 1.00 86.94 84 GLN A C 1
ATOM 629 O O . GLN A 1 84 ? 4.381 -10.432 -9.130 1.00 86.94 84 GLN A O 1
ATOM 634 N N . SER A 1 85 ? 3.682 -8.805 -10.519 1.00 79.00 85 SER A N 1
ATOM 635 C CA . SER A 1 85 ? 4.506 -9.218 -11.659 1.00 79.00 85 SER A CA 1
ATOM 636 C C . SER A 1 85 ? 6.011 -9.005 -11.437 1.00 79.00 85 SER A C 1
ATOM 638 O O . SER A 1 85 ? 6.813 -9.569 -12.178 1.00 79.00 85 SER A O 1
ATOM 640 N N . TYR A 1 86 ? 6.412 -8.218 -10.427 1.00 72.69 86 TYR A N 1
ATOM 641 C CA . TYR A 1 86 ? 7.798 -7.758 -10.287 1.00 72.69 86 TYR A CA 1
ATOM 642 C C . TYR A 1 86 ? 8.538 -8.228 -9.031 1.00 72.69 86 TYR A C 1
ATOM 644 O O . TYR A 1 86 ? 9.746 -8.401 -9.136 1.00 72.69 86 TYR A O 1
ATOM 652 N N . GLN A 1 87 ? 7.888 -8.422 -7.872 1.00 59.69 87 GLN A N 1
ATOM 653 C CA . GLN A 1 87 ? 8.513 -8.937 -6.629 1.00 59.69 87 GLN A CA 1
ATOM 654 C C . GLN A 1 87 ? 7.499 -8.946 -5.466 1.00 59.69 87 GLN A C 1
ATOM 656 O O . GLN A 1 87 ? 7.389 -7.969 -4.735 1.00 59.69 87 GLN A O 1
ATOM 661 N N . ASN A 1 88 ? 6.747 -10.039 -5.273 1.00 65.50 88 ASN A N 1
ATOM 662 C CA . ASN A 1 88 ? 5.872 -10.302 -4.106 1.00 65.50 88 ASN A CA 1
ATOM 663 C C . ASN A 1 88 ? 4.907 -9.172 -3.658 1.00 65.50 88 ASN A C 1
ATOM 665 O O . ASN A 1 88 ? 4.357 -9.271 -2.562 1.00 65.50 88 ASN A O 1
ATOM 669 N N . GLY A 1 89 ? 4.697 -8.119 -4.461 1.00 67.56 89 GLY A N 1
ATOM 670 C CA . GLY A 1 89 ? 3.812 -6.969 -4.219 1.00 67.56 89 GLY A CA 1
ATOM 671 C C . GLY A 1 89 ? 4.037 -6.159 -2.932 1.00 67.56 89 GLY A C 1
ATOM 672 O O . GLY A 1 89 ? 3.253 -5.252 -2.680 1.00 67.56 89 GLY A O 1
ATOM 673 N N . GLY A 1 90 ? 5.045 -6.475 -2.108 1.00 86.12 90 GLY A N 1
ATOM 674 C CA . GLY A 1 90 ? 5.450 -5.697 -0.927 1.00 86.12 90 GLY A CA 1
ATOM 675 C C . GLY A 1 90 ? 4.301 -5.234 -0.020 1.00 86.12 90 GLY A C 1
ATOM 676 O O . GLY A 1 90 ? 3.413 -6.014 0.355 1.00 86.12 90 GLY A O 1
ATOM 677 N N . ASP A 1 91 ? 4.324 -3.946 0.322 1.00 91.31 91 ASP A N 1
ATOM 678 C CA . ASP A 1 91 ? 3.337 -3.309 1.195 1.00 91.31 91 ASP A CA 1
ATOM 679 C C . ASP A 1 91 ? 1.975 -3.119 0.491 1.00 91.31 91 ASP A C 1
ATOM 681 O O . ASP A 1 91 ? 0.935 -3.169 1.150 1.00 91.31 91 ASP A O 1
ATOM 685 N N . ILE A 1 92 ? 1.929 -3.072 -0.848 1.00 94.00 92 ILE A N 1
ATOM 686 C CA . ILE A 1 92 ? 0.675 -3.063 -1.634 1.00 94.00 92 ILE A CA 1
ATOM 687 C C . ILE A 1 92 ? -0.109 -4.371 -1.443 1.00 94.00 92 ILE A C 1
ATOM 689 O O . ILE A 1 92 ? -1.320 -4.363 -1.198 1.00 94.00 92 ILE A O 1
ATOM 693 N N . LEU A 1 93 ? 0.576 -5.516 -1.481 1.00 92.06 93 LEU A N 1
ATOM 694 C CA . LEU A 1 93 ? -0.044 -6.817 -1.225 1.00 92.06 93 LEU A CA 1
ATOM 695 C C . LEU A 1 93 ? -0.491 -6.968 0.236 1.00 92.06 93 LEU A C 1
ATOM 697 O O . LEU A 1 93 ? -1.508 -7.605 0.529 1.00 92.06 93 LEU A O 1
ATOM 701 N N . GLN A 1 94 ? 0.256 -6.386 1.175 1.00 93.00 94 GLN A N 1
ATOM 702 C CA . GLN A 1 94 ? -0.177 -6.332 2.566 1.00 93.00 94 GLN A CA 1
ATOM 703 C C . GLN A 1 94 ? -1.431 -5.475 2.740 1.00 93.00 94 GLN A C 1
ATOM 705 O O . GLN A 1 94 ? -2.358 -5.925 3.413 1.00 93.00 94 GLN A O 1
ATOM 710 N N . LEU A 1 95 ? -1.505 -4.318 2.081 1.00 94.25 95 LEU A N 1
ATOM 711 C CA . LEU A 1 95 ? -2.685 -3.461 2.098 1.00 94.25 95 LEU A CA 1
ATOM 712 C C . LEU A 1 95 ? -3.935 -4.210 1.618 1.00 94.25 95 LEU A C 1
ATOM 714 O O . LEU A 1 95 ? -4.964 -4.170 2.294 1.00 94.25 95 LEU A O 1
ATOM 718 N N . GLN A 1 96 ? -3.838 -4.971 0.521 1.00 95.06 96 GLN A N 1
ATOM 719 C CA . GLN A 1 96 ? -4.947 -5.804 0.036 1.00 95.06 96 GLN A CA 1
ATOM 720 C C . GLN A 1 96 ? -5.444 -6.786 1.101 1.00 95.06 96 GLN A C 1
ATOM 722 O O . GLN A 1 96 ? -6.652 -6.895 1.337 1.00 95.06 96 GLN A O 1
ATOM 727 N N . ARG A 1 97 ? -4.524 -7.473 1.790 1.00 93.38 97 ARG A N 1
ATOM 728 C CA . ARG A 1 97 ? -4.874 -8.410 2.868 1.00 93.38 97 ARG A CA 1
ATOM 729 C C . ARG A 1 97 ? -5.536 -7.700 4.047 1.00 93.38 97 ARG A C 1
ATOM 731 O O . ARG A 1 97 ? -6.562 -8.186 4.522 1.00 93.38 97 ARG A O 1
ATOM 738 N N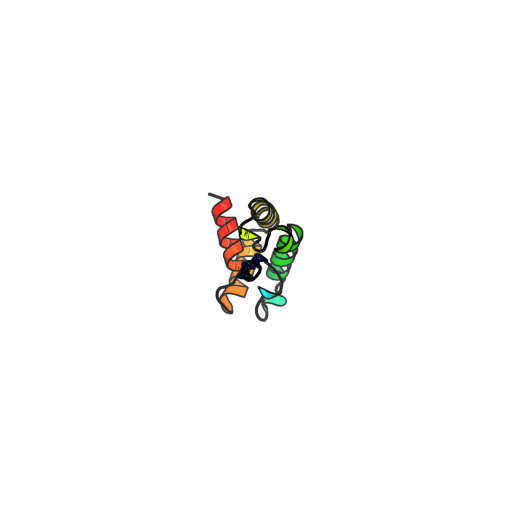 . SER A 1 98 ? -5.010 -6.555 4.476 1.00 94.19 98 SER A N 1
ATOM 739 C CA . SER A 1 98 ? -5.586 -5.766 5.572 1.00 94.19 98 SER A CA 1
ATOM 740 C C . SER A 1 98 ? -7.002 -5.278 5.240 1.00 94.19 98 SER A C 1
ATOM 742 O O . SER A 1 98 ? -7.918 -5.431 6.050 1.00 94.19 98 SER A O 1
ATOM 744 N N . CYS A 1 99 ? -7.233 -4.786 4.018 1.00 93.69 99 CYS A N 1
ATOM 745 C CA . CYS A 1 99 ? -8.565 -4.362 3.582 1.00 93.69 99 CYS A CA 1
ATOM 746 C C . CYS A 1 99 ? -9.558 -5.524 3.454 1.00 93.69 99 CYS A C 1
ATOM 748 O O . CYS A 1 99 ? -10.741 -5.355 3.757 1.00 93.69 99 CYS A O 1
ATOM 750 N N . ALA A 1 100 ? -9.102 -6.710 3.043 1.00 91.81 100 ALA A N 1
ATOM 751 C CA . ALA A 1 100 ? -9.940 -7.906 2.995 1.00 91.81 100 ALA A CA 1
ATOM 752 C C . ALA A 1 100 ? -10.319 -8.413 4.398 1.00 91.81 100 ALA A C 1
ATOM 754 O O . ALA A 1 100 ? -11.448 -8.858 4.599 1.00 91.81 100 ALA A O 1
ATOM 755 N N . GLN A 1 101 ? -9.402 -8.330 5.368 1.00 89.00 101 GLN A N 1
ATOM 756 C CA . GLN A 1 101 ? -9.656 -8.725 6.758 1.00 89.00 101 GLN A CA 1
ATOM 757 C C . GLN A 1 101 ? -10.660 -7.801 7.452 1.00 89.00 101 GLN A C 1
ATOM 759 O O . GLN A 1 101 ? -11.516 -8.301 8.168 1.00 89.00 101 GLN A O 1
ATOM 764 N N . ARG A 1 102 ? -10.633 -6.488 7.179 1.00 82.25 102 ARG A N 1
ATOM 765 C CA . ARG A 1 102 ? -11.617 -5.527 7.717 1.00 82.25 102 ARG A CA 1
ATOM 766 C C . ARG A 1 102 ? -13.069 -5.855 7.337 1.00 82.25 102 ARG A C 1
ATOM 768 O O . ARG A 1 102 ? -13.989 -5.479 8.051 1.00 82.25 102 ARG A O 1
ATOM 775 N N . LYS A 1 103 ? -13.290 -6.497 6.186 1.00 70.56 103 LYS A N 1
ATOM 776 C CA . LYS A 1 103 ? -14.636 -6.812 5.672 1.00 70.56 103 LYS A CA 1
ATOM 777 C C . LYS A 1 103 ? -15.254 -8.077 6.289 1.00 70.56 103 LYS A C 1
ATOM 779 O O . LYS A 1 103 ? -16.385 -8.400 5.931 1.00 70.56 103 LYS A O 1
ATOM 784 N N . ARG A 1 104 ? -14.517 -8.813 7.124 1.00 58.31 104 ARG A N 1
ATOM 785 C CA . ARG A 1 104 ? -14.967 -10.047 7.787 1.00 58.31 104 ARG A CA 1
ATOM 786 C C . ARG A 1 104 ? -15.354 -9.774 9.230 1.00 58.31 104 ARG A C 1
ATOM 788 O O . ARG A 1 104 ? -16.324 -10.423 9.671 1.00 58.31 104 ARG A O 1
#

Foldseek 3Di:
DDDDDDDPPPPPPPPLDAQAFQALVLQPDCLSVPPLSVQLRVQLVVQHGSVVVVRYLLVDPSSLVRSLVRRDLVSLVVSQVNSVVPPNSGSSVVSNVSSVVVVD